Protein AF-A0A239CJP7-F1 (afdb_monomer)

Organism: NCBI:txid1688639

Secondary structure (DSSP, 8-state):
-EEEEEEEEEE-TTS-EEEEEEEEEEEEEEEETTEEEEEEEEEEEEEEEEETTEEEEEEEEEEEEEEEEEETTEEEEEEEEEEEEEETTTEEEEEEEEEEEEEEEETT-SS-SEEEEEEEETTS-EEEEEE-SSSEEEEEEESSSSSS-SEEEEEEHHHHHTT-

Radius of gyration: 18.13 Å; Cα contacts (8 Å, |Δi|>4): 426; chains: 1; bounding box: 44×33×47 Å

Sequence (164 aa):
MMLRFSDLSTSTSAGNSSSVNGDMRMDFNQTAYKKATIVVSGNLMQSKVYRYGVLTRNEQLAAYTYTGSIDGNVSTFSSNFSFTGNVAKLGNGTYVIKTVTPFQVTVPALNPSTGVMTVTATDNTSVRLTAIDATSVKLDVDRNGDGVYDETINTTWTDINSRS

Mean predicted aligned error: 4.39 Å

pLDDT: mean 94.25, std 6.01, range [59.28, 98.69]

Solvent-accessible surface area (backbone atoms only — not comparable to full-atom values): 8243 Å² total; per-residue (Å²): 90,80,49,76,38,77,74,47,64,51,71,50,96,82,41,33,35,38,36,36,35,35,40,40,32,47,48,75,51,71,87,51,90,51,29,34,39,38,38,39,33,34,62,34,37,36,41,38,33,28,53,70,79,41,80,76,45,62,35,34,42,30,62,30,39,37,41,38,38,35,55,68,57,37,37,39,35,39,50,33,30,35,40,36,30,72,42,89,98,75,43,74,48,45,36,41,36,38,49,79,37,61,30,33,28,50,67,90,52,90,37,38,37,35,28,27,36,39,40,32,40,83,82,44,27,32,38,37,41,35,39,68,30,59,54,36,31,36,39,35,31,20,79,77,45,82,86,57,68,78,41,77,44,80,48,40,52,67,63,56,63,72,72,109

Foldseek 3Di:
DKDFFDFPKDADPQQKMKTKGFMKDWDKDADDVQWIKIKIFGAKIWMWIDHNNHTDWIKMKGRWMKIWTTDPQKIKIWIWTWMAIQDPPVGGFIKTKGWPFIFMDGPPQPATQFTWMKIATPQLWIWIWTRNGSFKIKIFTDGNNPPDGPDIDIDTPVVVVVVD

Structure (mmCIF, N/CA/C/O backbone):
data_AF-A0A239CJP7-F1
#
_entry.id   AF-A0A239CJP7-F1
#
loop_
_atom_site.group_PDB
_atom_site.id
_atom_site.type_symbol
_atom_site.label_atom_id
_atom_site.label_alt_id
_atom_site.label_comp_id
_atom_site.label_asym_id
_atom_site.label_entity_id
_atom_site.label_seq_id
_atom_site.pdbx_PDB_ins_code
_atom_site.Cartn_x
_atom_site.Cartn_y
_atom_site.Cartn_z
_atom_site.occupancy
_atom_site.B_iso_or_equiv
_atom_site.auth_seq_id
_atom_site.auth_comp_id
_atom_site.auth_asym_id
_atom_site.auth_atom_id
_atom_site.pdbx_PDB_model_num
ATOM 1 N N . MET A 1 1 ? 7.984 -14.373 14.699 1.00 74.38 1 MET A N 1
ATOM 2 C CA . MET A 1 1 ? 7.504 -14.111 16.092 1.00 74.38 1 MET A CA 1
ATOM 3 C C . MET A 1 1 ? 6.111 -13.487 16.034 1.00 74.38 1 MET A C 1
ATOM 5 O O . MET A 1 1 ? 5.898 -12.669 15.150 1.00 74.38 1 MET A O 1
ATOM 9 N N . MET A 1 2 ? 5.170 -13.856 16.919 1.00 81.19 2 MET A N 1
ATOM 10 C CA . MET A 1 2 ? 3.830 -13.237 16.987 1.00 81.19 2 MET A CA 1
ATOM 11 C C . MET A 1 2 ? 3.722 -12.332 18.219 1.00 81.19 2 MET A C 1
ATOM 13 O O . MET A 1 2 ? 3.960 -12.776 19.338 1.00 81.19 2 MET A O 1
ATOM 17 N N . LEU A 1 3 ? 3.358 -11.079 17.992 1.00 81.00 3 LEU A N 1
ATOM 18 C CA . LEU A 1 3 ? 3.054 -10.052 18.976 1.00 81.00 3 LEU A CA 1
ATOM 19 C C . LEU A 1 3 ? 1.537 -9.858 19.040 1.00 81.00 3 LEU A C 1
ATOM 21 O O . LEU A 1 3 ? 0.841 -9.922 18.024 1.00 81.00 3 LEU A O 1
ATOM 25 N N . ARG A 1 4 ? 1.028 -9.613 20.243 1.00 85.44 4 ARG A N 1
ATOM 26 C CA . ARG A 1 4 ? -0.357 -9.205 20.483 1.00 85.44 4 ARG A CA 1
ATOM 27 C C . ARG A 1 4 ? -0.338 -7.949 21.337 1.00 85.44 4 ARG A C 1
ATOM 29 O O . ARG A 1 4 ? 0.413 -7.878 22.306 1.00 85.44 4 ARG A O 1
ATOM 36 N N . PHE A 1 5 ? -1.159 -6.984 20.961 1.00 85.50 5 PHE A N 1
ATOM 37 C CA . PHE A 1 5 ? -1.318 -5.710 21.634 1.00 85.50 5 PHE A CA 1
ATOM 38 C C . PHE A 1 5 ? -2.737 -5.635 22.178 1.00 85.50 5 PHE A C 1
ATOM 40 O O . PHE A 1 5 ? -3.702 -5.734 21.419 1.00 85.50 5 PHE A O 1
ATOM 47 N N . SER A 1 6 ? -2.832 -5.441 23.487 1.00 85.06 6 SER A N 1
ATOM 48 C CA . SER A 1 6 ? -4.078 -5.131 24.175 1.00 85.06 6 SER A CA 1
ATOM 49 C C . SER A 1 6 ? -3.864 -3.819 24.913 1.00 85.06 6 SER A C 1
ATOM 51 O O . SER A 1 6 ? -3.053 -3.754 25.833 1.00 85.06 6 SER A O 1
ATOM 53 N N . ASP A 1 7 ? -4.533 -2.778 24.436 1.00 80.69 7 ASP A N 1
ATOM 54 C CA . ASP A 1 7 ? -4.501 -1.401 24.916 1.00 80.69 7 ASP A CA 1
ATOM 55 C C . ASP A 1 7 ? -3.088 -0.836 25.106 1.00 80.69 7 ASP A C 1
ATOM 57 O O . ASP A 1 7 ? -2.820 -0.065 26.031 1.00 80.69 7 ASP A O 1
ATOM 61 N N . LEU A 1 8 ? -2.170 -1.172 24.188 1.00 88.81 8 LEU A N 1
ATOM 62 C CA . LEU A 1 8 ? -0.866 -0.518 24.155 1.00 88.81 8 LEU A CA 1
ATOM 63 C C . LEU A 1 8 ? -1.093 0.957 23.827 1.00 88.81 8 LEU A C 1
ATOM 65 O O . LEU A 1 8 ? -1.524 1.285 22.721 1.00 88.81 8 LEU A O 1
ATOM 69 N N . SER A 1 9 ? -0.812 1.841 24.782 1.00 89.25 9 SER A N 1
ATOM 70 C CA . SER A 1 9 ? -1.089 3.265 24.642 1.00 89.25 9 SER A CA 1
ATOM 71 C C . SER A 1 9 ? 0.116 4.135 24.971 1.00 89.25 9 SER A C 1
ATOM 73 O O . SER A 1 9 ? 0.958 3.793 25.800 1.00 89.25 9 SER A O 1
ATOM 75 N N . THR A 1 10 ? 0.186 5.277 24.301 1.00 89.38 10 THR A N 1
ATOM 76 C CA . THR A 1 10 ? 1.069 6.384 24.653 1.00 89.38 10 THR A CA 1
ATOM 77 C C . THR A 1 10 ? 0.213 7.612 24.928 1.00 89.38 10 THR A C 1
ATOM 79 O O . THR A 1 10 ? -0.821 7.829 24.294 1.00 89.38 10 THR A O 1
ATOM 82 N N . SER A 1 11 ? 0.629 8.426 25.892 1.00 89.19 11 SER A N 1
ATOM 83 C CA . SER A 1 11 ? -0.052 9.669 26.250 1.00 89.19 11 SER A CA 1
ATOM 84 C C . SER A 1 11 ? 0.964 10.760 26.539 1.00 89.19 11 SER A C 1
ATOM 86 O O . SER A 1 11 ? 2.005 10.495 27.138 1.00 89.19 11 SER A O 1
ATOM 88 N N . THR A 1 12 ? 0.654 11.991 26.153 1.00 84.69 12 THR A N 1
ATOM 89 C CA . THR A 1 12 ? 1.440 13.169 26.520 1.00 84.69 12 THR A CA 1
ATOM 90 C C . THR A 1 12 ? 0.763 13.928 27.658 1.00 84.69 12 THR A C 1
ATOM 92 O O . THR A 1 12 ? -0.453 13.858 27.837 1.00 84.69 12 THR A O 1
ATOM 95 N N . SER A 1 13 ? 1.540 14.715 28.406 1.00 76.00 13 SER A N 1
ATOM 96 C CA . SER A 1 13 ? 1.017 15.616 29.446 1.00 76.00 13 SER A CA 1
ATOM 97 C C . SER A 1 13 ? 0.047 16.673 28.902 1.00 76.00 13 SER A C 1
ATOM 99 O O . SER A 1 13 ? -0.758 17.210 29.654 1.00 76.00 13 SER A O 1
ATOM 101 N N . ALA A 1 14 ? 0.080 16.936 27.592 1.00 79.88 14 ALA A N 1
ATOM 102 C CA . ALA A 1 14 ? -0.845 17.825 26.895 1.00 79.88 14 ALA A CA 1
ATOM 103 C C . ALA A 1 14 ? -2.215 17.179 26.589 1.00 79.88 14 ALA A C 1
ATOM 105 O O . ALA A 1 14 ? -3.019 17.784 25.891 1.00 79.88 14 ALA A O 1
ATOM 106 N N . GLY A 1 15 ? -2.492 15.958 27.065 1.00 82.62 15 GLY A N 1
ATOM 107 C CA . GLY A 1 15 ? -3.796 15.301 26.900 1.00 82.62 15 GLY A CA 1
ATOM 108 C C . GLY A 1 15 ? -4.025 14.654 25.530 1.00 82.62 15 GLY A C 1
ATOM 109 O O . GLY A 1 15 ? -5.154 14.273 25.213 1.00 82.62 15 GLY A O 1
ATOM 110 N N . ASN A 1 16 ? -2.976 14.513 24.715 1.00 92.38 16 ASN A N 1
ATOM 111 C CA . ASN A 1 16 ? -3.024 13.707 23.497 1.00 92.38 16 ASN A CA 1
ATOM 112 C C . ASN 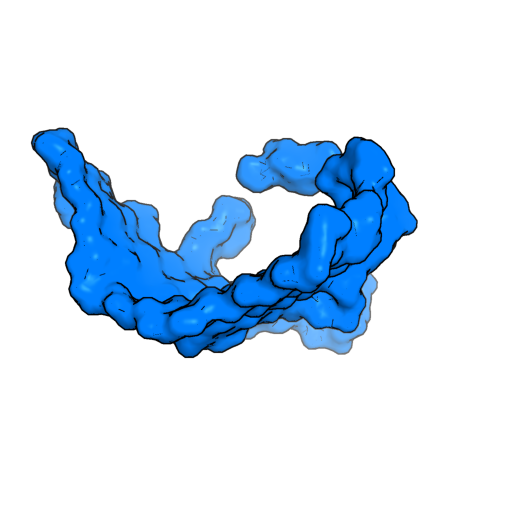A 1 16 ? -2.675 12.264 23.844 1.00 92.38 16 ASN A C 1
ATOM 114 O O . ASN A 1 16 ? -1.714 12.020 24.575 1.00 92.38 16 ASN A O 1
ATOM 118 N N . SER A 1 17 ? -3.412 11.309 23.292 1.00 93.00 17 SER A N 1
ATOM 119 C CA . SER A 1 17 ? -3.089 9.895 23.448 1.00 93.00 17 SER A CA 1
ATOM 120 C C . SER A 1 17 ? -3.283 9.129 22.153 1.00 93.00 17 SER A C 1
ATOM 122 O O . SER A 1 17 ? -3.987 9.553 21.235 1.00 93.00 17 SER A O 1
ATOM 124 N N . SER A 1 18 ? -2.601 8.001 22.042 1.00 93.12 18 SER A N 1
ATOM 125 C CA . SER A 1 18 ? -2.786 7.047 20.960 1.00 93.12 18 SER A CA 1
ATOM 126 C C . SER A 1 18 ? -2.787 5.649 21.542 1.00 93.12 18 SER A C 1
ATOM 128 O O . SER A 1 18 ? -1.991 5.358 22.430 1.00 93.12 18 SER A O 1
ATOM 130 N N . SER A 1 19 ? -3.676 4.791 21.058 1.00 93.69 19 SER A N 1
ATOM 131 C CA . SER A 1 19 ? -3.701 3.382 21.430 1.00 93.69 19 SER A CA 1
ATOM 132 C C . SER A 1 19 ? -3.686 2.491 20.202 1.00 93.69 19 SER A C 1
ATOM 134 O O . SER A 1 19 ? -4.170 2.869 19.130 1.00 93.69 19 SER A O 1
ATOM 136 N N . VAL A 1 20 ? -3.097 1.310 20.368 1.00 93.75 20 VAL A N 1
ATOM 137 C CA . VAL A 1 20 ? -3.054 0.255 19.365 1.00 93.75 20 VAL A CA 1
ATOM 138 C C . VAL A 1 20 ? -3.523 -1.051 19.992 1.00 93.75 20 VAL A C 1
ATOM 140 O O . VAL A 1 20 ? -3.073 -1.449 21.065 1.00 93.75 20 VAL A O 1
ATOM 143 N N . ASN A 1 21 ? -4.426 -1.716 19.285 1.00 95.06 21 ASN A N 1
ATOM 144 C CA . ASN A 1 21 ? -4.975 -3.021 19.619 1.00 95.06 21 ASN A CA 1
ATOM 145 C C . ASN A 1 21 ? -4.803 -3.957 18.428 1.00 95.06 21 ASN A C 1
ATOM 147 O O . ASN A 1 21 ? -4.957 -3.517 17.290 1.00 95.06 21 ASN A O 1
ATOM 151 N N . GLY A 1 22 ? -4.529 -5.238 18.663 1.00 95.44 22 GLY A N 1
ATOM 152 C CA . GLY A 1 22 ? -4.502 -6.228 17.589 1.00 95.44 22 GLY A CA 1
ATOM 153 C C . GLY A 1 22 ? -3.362 -7.229 17.664 1.00 95.44 22 GLY A C 1
ATOM 154 O O . GLY A 1 22 ? -2.705 -7.389 18.690 1.00 95.44 22 GLY A O 1
ATOM 155 N N . ASP A 1 23 ? -3.123 -7.919 16.561 1.00 95.19 23 ASP A N 1
ATOM 156 C CA . ASP A 1 23 ? -2.044 -8.881 16.405 1.00 95.19 23 ASP A CA 1
ATOM 157 C C . ASP A 1 23 ? -1.088 -8.451 15.301 1.00 95.19 23 ASP A C 1
ATOM 159 O O . ASP A 1 23 ? -1.480 -7.776 14.356 1.00 95.19 23 ASP A O 1
ATOM 163 N N . MET A 1 24 ? 0.179 -8.838 15.428 1.00 95.12 24 MET A N 1
ATOM 164 C CA . MET A 1 24 ? 1.185 -8.713 14.381 1.00 95.12 24 MET A CA 1
ATOM 165 C C . MET A 1 24 ? 2.137 -9.893 14.456 1.00 95.12 24 MET A C 1
ATOM 167 O O . MET A 1 24 ? 2.683 -10.213 15.505 1.00 95.12 24 MET A O 1
ATOM 171 N N . ARG A 1 25 ? 2.408 -10.517 13.324 1.00 95.81 25 ARG A N 1
ATOM 172 C CA . ARG A 1 25 ? 3.479 -11.480 13.146 1.00 95.81 25 ARG A CA 1
ATOM 173 C C . ARG A 1 25 ? 4.524 -10.879 12.225 1.00 95.81 25 ARG A C 1
ATOM 175 O O . ARG A 1 25 ? 4.191 -10.413 11.142 1.00 95.81 25 ARG A O 1
ATOM 182 N N . MET A 1 26 ? 5.780 -10.940 12.649 1.00 96.44 26 MET A N 1
ATOM 183 C CA . MET A 1 26 ? 6.931 -10.561 11.839 1.00 96.44 26 MET A CA 1
ATOM 184 C C . MET A 1 26 ? 7.878 -11.749 11.734 1.00 96.44 26 MET A C 1
ATOM 186 O O . MET A 1 26 ? 8.290 -12.314 12.755 1.00 96.44 26 MET A O 1
ATOM 190 N N . ASP A 1 27 ? 8.220 -12.106 10.504 1.00 97.06 27 ASP A N 1
ATOM 191 C CA . ASP A 1 27 ? 9.242 -13.089 10.181 1.00 97.06 27 ASP A CA 1
ATOM 192 C C . ASP A 1 27 ? 10.285 -12.419 9.289 1.00 97.06 27 ASP A C 1
ATOM 194 O O . ASP A 1 27 ? 9.963 -11.864 8.241 1.00 97.06 27 ASP A O 1
ATOM 198 N N . PHE A 1 28 ? 11.537 -12.440 9.733 1.00 96.94 28 PHE A N 1
ATOM 199 C CA . PHE A 1 28 ? 12.672 -11.866 9.024 1.00 96.94 28 PHE A CA 1
ATOM 200 C C . PHE A 1 28 ? 13.738 -12.941 8.868 1.00 96.94 28 PHE A C 1
ATOM 202 O O . PHE A 1 28 ? 14.057 -13.644 9.827 1.00 96.94 28 PHE A O 1
ATOM 209 N N . ASN A 1 29 ? 14.290 -13.060 7.667 1.00 97.62 29 ASN A N 1
ATOM 210 C CA . ASN A 1 29 ? 15.363 -13.997 7.382 1.00 97.62 29 ASN A CA 1
ATOM 211 C C . ASN A 1 29 ? 16.394 -13.340 6.469 1.00 97.62 29 ASN A C 1
ATOM 213 O O . ASN A 1 29 ? 16.057 -12.917 5.364 1.00 97.62 29 ASN A O 1
ATOM 217 N N . GLN A 1 30 ? 17.646 -13.297 6.916 1.00 97.50 30 GLN A N 1
ATOM 218 C CA . GLN A 1 30 ? 18.776 -12.787 6.153 1.00 97.50 30 GLN A CA 1
ATOM 219 C C . GLN A 1 30 ? 19.827 -13.882 6.014 1.00 97.50 30 GLN A C 1
ATOM 221 O O . GLN A 1 30 ? 20.320 -14.405 7.008 1.00 97.50 30 GLN A O 1
ATOM 226 N N . THR A 1 31 ? 20.193 -14.202 4.775 1.00 97.69 31 THR A N 1
ATOM 227 C CA . THR A 1 31 ? 21.144 -15.286 4.482 1.00 97.69 31 THR A CA 1
ATOM 228 C C . THR A 1 31 ? 22.501 -14.772 4.017 1.00 97.69 31 THR A C 1
ATOM 230 O O . THR A 1 31 ? 23.472 -15.520 4.030 1.00 97.69 31 THR A O 1
ATOM 233 N N . ALA A 1 32 ? 22.580 -13.515 3.571 1.00 97.25 32 ALA A N 1
ATOM 234 C CA . ALA A 1 32 ? 23.829 -12.860 3.197 1.00 97.25 32 ALA A CA 1
ATOM 235 C C . ALA A 1 32 ? 23.694 -11.329 3.253 1.00 97.25 32 ALA A C 1
ATOM 237 O O . ALA A 1 32 ? 22.606 -10.769 3.447 1.00 97.25 32 ALA A O 1
ATOM 238 N N . TYR A 1 33 ? 24.810 -10.630 3.041 1.00 96.25 33 TYR A N 1
ATOM 239 C CA . TYR A 1 33 ? 24.777 -9.198 2.754 1.00 96.25 33 TYR A CA 1
ATOM 240 C C . TYR A 1 33 ? 23.896 -8.939 1.523 1.00 96.25 33 TYR A C 1
ATOM 242 O O . TYR A 1 33 ? 24.057 -9.606 0.503 1.00 96.25 33 TYR A O 1
ATOM 250 N N . LYS A 1 34 ? 22.947 -7.998 1.637 1.00 95.19 34 LYS A N 1
ATOM 251 C CA . LYS A 1 34 ? 21.952 -7.686 0.593 1.00 95.19 34 LYS A CA 1
ATOM 252 C C . LYS A 1 34 ? 21.120 -8.891 0.117 1.00 95.19 34 LYS A C 1
ATOM 254 O O . LYS A 1 34 ? 20.670 -8.918 -1.023 1.00 95.19 34 LYS A O 1
ATOM 259 N N . LYS A 1 35 ? 20.896 -9.883 0.982 1.00 98.12 35 LYS A N 1
ATOM 260 C CA . LYS A 1 35 ? 19.994 -11.002 0.699 1.00 98.12 35 LYS A CA 1
ATOM 261 C C . LYS A 1 35 ? 19.122 -11.312 1.903 1.00 98.12 35 LYS A C 1
ATOM 263 O O . LYS A 1 35 ? 19.581 -11.946 2.855 1.00 98.12 35 LYS A O 1
ATOM 268 N N . ALA A 1 36 ? 17.886 -10.826 1.874 1.00 98.25 36 ALA A N 1
ATOM 269 C CA . ALA A 1 36 ? 16.957 -10.935 2.991 1.00 98.25 36 ALA A CA 1
ATOM 270 C C . ALA A 1 36 ? 15.501 -11.025 2.530 1.00 98.25 36 ALA A C 1
ATOM 272 O O . ALA A 1 36 ? 15.152 -10.603 1.432 1.00 98.25 36 ALA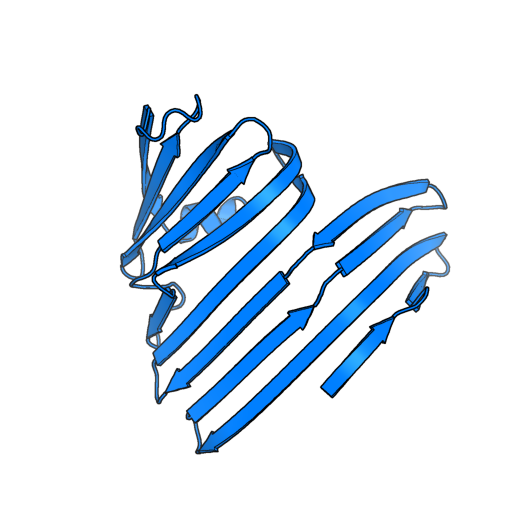 A O 1
ATOM 273 N N . THR A 1 37 ? 14.649 -11.545 3.405 1.00 98.50 37 THR A N 1
ATOM 274 C CA . THR A 1 37 ? 13.194 -11.587 3.257 1.00 98.50 37 THR A CA 1
ATOM 275 C C . THR A 1 37 ? 12.539 -11.106 4.543 1.00 98.50 37 THR A C 1
ATOM 277 O O . THR A 1 37 ? 13.080 -11.285 5.637 1.00 98.50 37 THR A O 1
ATOM 280 N N . ILE A 1 38 ? 11.372 -10.492 4.402 1.00 98.12 38 ILE A N 1
ATOM 281 C CA . ILE A 1 38 ? 10.516 -10.054 5.493 1.00 98.12 38 ILE A CA 1
ATOM 282 C C . ILE A 1 38 ? 9.067 -10.396 5.155 1.00 98.12 38 ILE A C 1
ATOM 284 O O . ILE A 1 38 ? 8.604 -10.168 4.038 1.00 98.12 38 ILE A O 1
ATOM 288 N N . VAL A 1 39 ? 8.343 -10.917 6.136 1.00 98.19 39 VAL A N 1
ATOM 289 C CA . VAL A 1 39 ? 6.892 -11.064 6.096 1.00 98.19 39 VAL A CA 1
ATOM 290 C C . VAL A 1 39 ? 6.323 -10.416 7.348 1.00 98.19 39 VAL A C 1
ATOM 292 O O . VAL A 1 39 ? 6.742 -10.734 8.461 1.00 98.19 39 VAL A O 1
ATOM 295 N N . VAL A 1 40 ? 5.368 -9.511 7.168 1.00 97.75 40 VAL A N 1
ATOM 296 C CA . VAL A 1 40 ? 4.585 -8.911 8.251 1.00 97.75 40 VAL A CA 1
ATOM 297 C C . VAL A 1 40 ? 3.127 -9.253 8.002 1.00 97.75 40 VAL A C 1
ATOM 299 O O . VAL A 1 40 ? 2.626 -9.000 6.916 1.00 97.75 40 VAL A O 1
ATOM 302 N N . SER A 1 41 ? 2.435 -9.847 8.966 1.00 97.94 41 SER A N 1
ATOM 303 C CA . SER A 1 41 ? 1.037 -10.260 8.792 1.00 97.94 41 SER A CA 1
ATOM 304 C C . SER A 1 41 ? 0.237 -10.170 10.084 1.00 97.94 41 SER A C 1
ATOM 306 O O . SER A 1 41 ? 0.809 -10.152 11.168 1.00 97.94 41 SER A O 1
ATOM 308 N N . GLY A 1 42 ? -1.085 -10.132 9.983 1.00 97.00 42 GLY A N 1
ATOM 309 C CA . GLY A 1 42 ? -1.980 -10.177 11.133 1.00 97.00 42 GLY A CA 1
ATOM 310 C C . GLY A 1 42 ? -3.441 -10.164 10.709 1.00 97.00 42 GLY A C 1
ATOM 311 O O . GLY A 1 42 ? -3.776 -9.884 9.556 1.00 97.00 42 GLY A O 1
ATOM 312 N N . ASN A 1 43 ? -4.325 -10.482 11.646 1.00 96.75 43 ASN A N 1
ATOM 313 C CA . ASN A 1 43 ? -5.760 -10.488 11.398 1.00 96.75 43 ASN A CA 1
ATOM 314 C C . ASN A 1 43 ? -6.359 -9.098 11.577 1.00 96.75 43 ASN A C 1
ATOM 316 O O . ASN A 1 43 ? -7.238 -8.712 10.808 1.00 96.75 43 ASN A O 1
ATOM 320 N N . LEU A 1 44 ? -5.896 -8.354 12.581 1.00 96.44 44 LEU A N 1
ATOM 321 C CA . LEU A 1 44 ? -6.456 -7.066 12.949 1.00 96.44 44 LEU A CA 1
ATOM 322 C C . LEU A 1 44 ? -5.397 -6.179 13.598 1.00 96.44 44 LEU A C 1
ATOM 324 O O . LEU A 1 44 ? -4.706 -6.597 14.518 1.00 96.44 44 LEU A O 1
ATOM 328 N N . MET A 1 45 ? -5.342 -4.919 13.187 1.00 95.88 45 MET A N 1
ATOM 329 C CA . MET A 1 45 ? -4.678 -3.850 13.917 1.00 95.88 45 MET A CA 1
ATOM 330 C C . MET A 1 45 ? -5.590 -2.634 13.927 1.00 95.88 45 MET A C 1
ATOM 332 O O . MET A 1 45 ? -5.965 -2.140 12.872 1.00 95.88 45 MET A O 1
ATOM 336 N N . GLN A 1 46 ? -5.945 -2.143 15.105 1.00 96.19 46 GLN A N 1
ATOM 337 C CA . GLN A 1 46 ? -6.745 -0.943 15.288 1.00 96.19 46 GLN A CA 1
ATOM 338 C C . GLN A 1 46 ? -5.902 0.128 15.967 1.00 96.19 46 GLN A C 1
ATOM 340 O O . GLN A 1 46 ? -5.285 -0.136 16.996 1.00 96.19 46 GLN A O 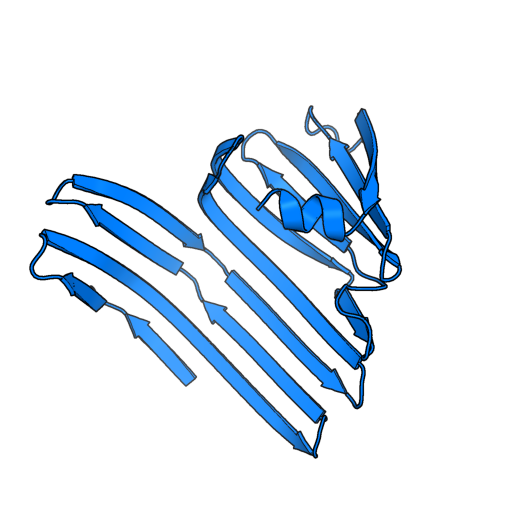1
ATOM 345 N N . SER A 1 47 ? -5.913 1.338 15.416 1.00 94.75 47 SER A N 1
ATOM 346 C CA . SER A 1 47 ? -5.300 2.516 16.018 1.00 94.75 47 SER A CA 1
ATOM 347 C C . SER A 1 47 ? -6.360 3.566 16.321 1.00 94.75 47 SER A C 1
ATOM 349 O O . SER A 1 47 ? -7.183 3.901 15.467 1.00 94.75 47 SER A O 1
ATOM 351 N N . LYS A 1 48 ? -6.318 4.112 17.536 1.00 94.38 48 LYS A N 1
ATOM 352 C CA . LYS A 1 48 ? -7.125 5.265 17.942 1.00 94.38 48 LYS A CA 1
ATOM 353 C C . LYS A 1 48 ? -6.206 6.399 18.355 1.00 94.38 48 LYS A C 1
ATOM 355 O O . LYS A 1 48 ? -5.247 6.172 19.085 1.00 94.38 48 LYS A O 1
ATOM 360 N N . VAL A 1 49 ? -6.513 7.615 17.919 1.00 93.25 49 VAL A N 1
ATOM 361 C CA . VAL A 1 49 ? -5.816 8.836 18.342 1.00 93.25 49 VAL A CA 1
ATOM 362 C C . VAL A 1 49 ? -6.826 9.781 18.960 1.00 93.25 49 VAL A C 1
ATOM 364 O O . VAL A 1 49 ? -7.837 10.109 18.332 1.00 93.25 49 VAL A O 1
ATOM 367 N N . TYR A 1 50 ? -6.513 10.244 20.163 1.00 93.06 50 TYR A N 1
ATOM 368 C CA . TYR A 1 50 ? -7.286 11.226 20.9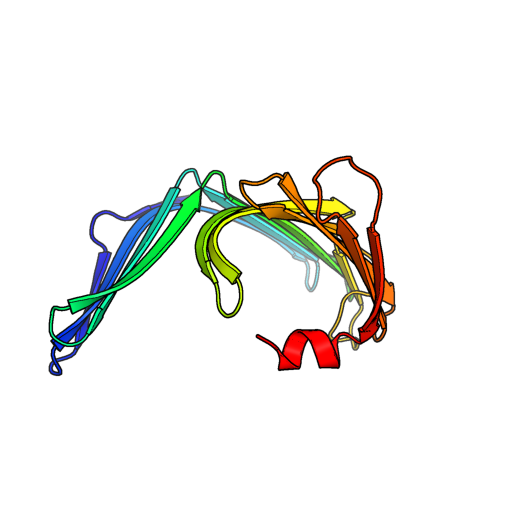00 1.00 93.06 50 TYR A CA 1
ATOM 369 C C . TYR A 1 50 ? -6.501 12.532 21.013 1.00 93.06 50 TYR A C 1
ATOM 371 O O . TYR A 1 50 ? -5.298 12.525 21.287 1.00 93.06 50 TYR A O 1
ATOM 379 N N . ARG A 1 51 ? -7.193 13.659 20.849 1.00 92.88 51 ARG A N 1
ATOM 380 C CA . ARG A 1 51 ? -6.672 14.996 21.146 1.00 92.88 51 ARG A CA 1
ATOM 381 C C . ARG A 1 51 ? -7.526 15.624 22.229 1.00 92.88 51 ARG A C 1
ATOM 383 O O . ARG A 1 51 ? -8.730 15.771 22.039 1.00 92.88 51 ARG A O 1
ATOM 390 N N . TYR A 1 52 ? -6.912 15.949 23.364 1.00 91.44 52 TYR A N 1
ATOM 391 C CA . TYR A 1 52 ? -7.609 16.478 24.542 1.00 91.44 52 TYR A CA 1
ATOM 392 C C . TYR A 1 52 ? -8.832 15.628 24.947 1.00 91.44 52 TYR A C 1
ATOM 394 O O . TYR A 1 52 ? -9.905 16.150 25.231 1.00 91.44 52 TYR A O 1
ATOM 402 N N . GLY A 1 53 ? -8.690 14.298 24.907 1.00 87.69 53 GLY A N 1
ATOM 403 C CA . GLY A 1 53 ? -9.769 13.349 25.221 1.00 87.69 53 GLY A CA 1
ATOM 404 C C . GLY A 1 53 ? -10.806 13.113 24.110 1.00 87.69 53 GLY A C 1
ATOM 405 O O . GLY A 1 53 ? -11.626 12.207 24.240 1.00 87.69 53 GLY A O 1
ATOM 406 N N . VAL A 1 54 ? -10.759 13.849 22.995 1.00 91.56 54 VAL A N 1
ATOM 407 C CA . VAL A 1 54 ? -11.666 13.666 21.848 1.00 91.56 54 VAL A CA 1
ATOM 408 C C . VAL A 1 54 ? -11.040 12.728 20.822 1.00 91.56 54 VAL A C 1
ATOM 410 O O . VAL A 1 54 ? -9.906 12.943 20.400 1.00 91.56 54 VAL A O 1
ATOM 413 N N . LEU A 1 55 ? -11.774 11.701 20.386 1.00 91.31 55 LEU A N 1
ATOM 414 C CA . LEU A 1 55 ? -11.328 10.787 19.331 1.00 91.31 55 LEU A CA 1
ATOM 415 C C . LEU A 1 55 ? -11.254 11.526 17.987 1.00 91.31 55 LEU A C 1
ATOM 417 O O . LEU A 1 55 ? -12.274 11.953 17.455 1.00 91.31 55 LEU A O 1
ATOM 421 N N . THR A 1 56 ? -10.053 11.642 17.422 1.00 91.56 56 THR A N 1
ATOM 422 C CA . THR A 1 56 ? -9.821 12.332 16.139 1.00 91.56 56 THR A CA 1
ATOM 423 C C . THR A 1 56 ? -9.496 11.389 14.990 1.00 91.56 56 THR A C 1
ATOM 425 O O . THR A 1 56 ? -9.625 11.763 13.830 1.00 91.56 56 THR A O 1
ATOM 428 N N . ARG A 1 57 ? -9.042 10.170 15.295 1.00 91.19 57 ARG A N 1
ATOM 429 C CA . ARG A 1 57 ? -8.688 9.164 14.292 1.00 91.19 57 ARG A CA 1
ATOM 430 C C . ARG A 1 57 ? -9.001 7.790 14.845 1.00 91.19 57 ARG A C 1
ATOM 432 O O . ARG A 1 57 ? -8.622 7.486 15.973 1.00 91.19 57 ARG A O 1
ATOM 439 N N . ASN A 1 58 ? -9.684 6.985 14.050 1.00 93.81 58 ASN A N 1
ATOM 440 C CA . ASN A 1 58 ? -9.974 5.594 14.346 1.00 93.81 58 ASN A CA 1
ATOM 441 C C . ASN A 1 58 ? -9.787 4.816 13.054 1.00 93.81 58 ASN A C 1
ATOM 443 O O . ASN A 1 58 ? -10.528 5.024 12.093 1.00 93.81 58 ASN A O 1
ATOM 447 N N . GLU A 1 59 ? -8.760 3.985 13.028 1.00 95.44 59 GLU A N 1
ATOM 448 C CA . GLU A 1 59 ? -8.354 3.257 11.840 1.00 95.44 59 GLU A CA 1
ATOM 449 C C . GLU A 1 59 ? -8.140 1.795 12.146 1.00 95.44 59 GLU A C 1
ATOM 451 O O . GLU A 1 59 ? -7.752 1.422 13.254 1.00 95.44 59 GLU A O 1
ATOM 456 N N . GLN A 1 60 ? -8.359 0.974 11.133 1.00 96.81 60 GLN A N 1
ATOM 457 C CA . GLN A 1 60 ? -8.241 -0.459 11.231 1.00 96.81 60 GLN A CA 1
ATOM 458 C C . GLN A 1 60 ? -7.569 -1.016 9.982 1.00 96.81 60 GLN A C 1
ATOM 460 O O . GLN A 1 60 ? -8.002 -0.740 8.871 1.00 96.81 60 GLN A O 1
ATOM 465 N N . LEU A 1 61 ? -6.556 -1.850 10.177 1.00 96.69 61 LEU A N 1
ATOM 466 C CA . LEU A 1 61 ? -6.054 -2.792 9.188 1.00 96.69 61 LEU A CA 1
ATOM 467 C C . LEU A 1 61 ? -6.613 -4.174 9.521 1.00 96.69 61 LEU A C 1
ATOM 469 O O . LEU A 1 61 ? -6.571 -4.595 10.675 1.00 96.69 61 LEU A O 1
ATOM 473 N N . ALA A 1 62 ? -7.128 -4.885 8.526 1.00 98.00 62 ALA A N 1
ATOM 474 C CA . ALA A 1 62 ? -7.638 -6.242 8.670 1.00 98.00 62 ALA A CA 1
ATOM 475 C C . ALA A 1 62 ? -7.045 -7.171 7.608 1.00 98.00 62 ALA A C 1
ATOM 477 O O . ALA A 1 62 ? -6.758 -6.730 6.492 1.00 98.00 62 ALA A O 1
ATOM 478 N N . ALA A 1 63 ? -6.877 -8.446 7.978 1.00 97.00 63 ALA A N 1
ATOM 479 C CA . ALA A 1 63 ? -6.315 -9.509 7.139 1.00 97.00 63 ALA A CA 1
ATOM 480 C C . ALA A 1 63 ? -5.062 -9.049 6.374 1.00 97.00 63 ALA A C 1
ATOM 482 O O . ALA A 1 63 ? -4.947 -9.222 5.160 1.00 97.00 63 ALA A O 1
ATOM 483 N N . TYR A 1 64 ? -4.156 -8.375 7.079 1.00 98.00 64 TYR A N 1
ATOM 484 C CA . TYR A 1 64 ? -3.055 -7.673 6.449 1.00 98.00 64 TYR A CA 1
ATOM 485 C C . TYR A 1 64 ? -1.852 -8.595 6.271 1.00 98.00 64 TYR A C 1
ATOM 487 O O . TYR A 1 64 ? -1.537 -9.427 7.122 1.00 98.00 64 TYR A O 1
ATOM 495 N N . THR A 1 65 ? -1.171 -8.457 5.142 1.00 98.25 65 THR A N 1
ATOM 496 C CA . THR A 1 65 ? 0.079 -9.140 4.825 1.00 98.25 65 THR A CA 1
ATOM 497 C C . THR A 1 65 ? 0.940 -8.240 3.951 1.00 98.25 65 THR A C 1
ATOM 499 O O . THR A 1 65 ? 0.516 -7.778 2.894 1.00 98.25 65 THR A O 1
ATOM 502 N N . TYR A 1 66 ? 2.171 -8.027 4.389 1.00 98.44 66 TYR A N 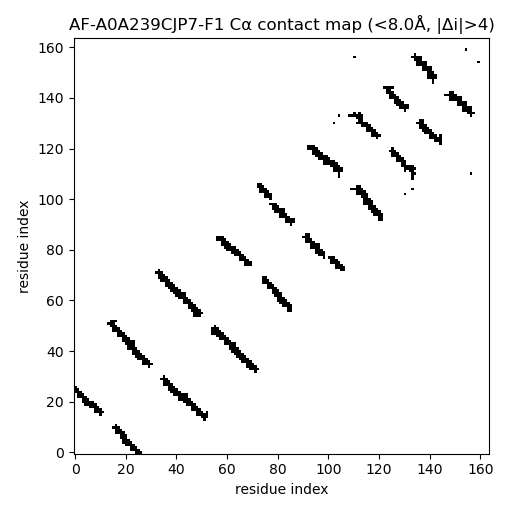1
ATOM 503 C CA . TYR A 1 66 ? 3.254 -7.431 3.634 1.00 98.44 66 TYR A CA 1
ATOM 504 C C . TYR A 1 66 ? 4.350 -8.476 3.452 1.00 98.44 66 TYR A C 1
ATOM 506 O O . TYR A 1 66 ? 4.755 -9.131 4.413 1.00 98.44 66 TYR A O 1
ATOM 514 N N . THR A 1 67 ? 4.854 -8.608 2.234 1.00 98.62 67 THR A N 1
ATOM 515 C CA . THR A 1 67 ? 6.044 -9.402 1.931 1.00 98.62 67 THR A CA 1
ATOM 516 C C . THR A 1 67 ? 7.072 -8.507 1.271 1.00 98.62 67 THR A C 1
ATOM 518 O O . THR A 1 67 ? 6.728 -7.758 0.358 1.00 98.62 67 THR A O 1
ATOM 521 N N . GLY A 1 68 ? 8.326 -8.617 1.685 1.00 98.38 68 GLY A N 1
ATOM 522 C CA . GLY A 1 68 ? 9.450 -7.916 1.085 1.00 98.38 68 GLY A CA 1
ATOM 523 C C . GLY A 1 68 ? 10.654 -8.837 0.939 1.00 98.38 68 GLY A C 1
ATOM 524 O O . GLY A 1 68 ? 10.865 -9.739 1.750 1.00 98.38 68 GLY A O 1
ATOM 525 N N . SER A 1 69 ? 11.470 -8.605 -0.078 1.00 98.50 69 SER A N 1
ATOM 526 C CA . SER A 1 69 ? 12.758 -9.266 -0.244 1.00 98.50 69 SER A CA 1
ATOM 527 C C . SER A 1 69 ? 13.783 -8.323 -0.847 1.00 98.50 69 SER A C 1
ATOM 529 O O . SER A 1 69 ? 13.439 -7.444 -1.632 1.00 98.50 69 SER A O 1
ATOM 531 N N . ILE A 1 70 ? 15.047 -8.550 -0.517 1.00 98.12 70 ILE A N 1
ATOM 532 C CA . ILE A 1 70 ? 16.198 -7.914 -1.153 1.00 98.12 70 ILE A CA 1
ATOM 533 C C . ILE A 1 70 ? 17.074 -9.030 -1.715 1.00 98.12 70 ILE A C 1
ATOM 535 O O . ILE A 1 70 ? 17.371 -9.982 -0.991 1.00 98.12 70 ILE A O 1
ATOM 539 N N . ASP A 1 71 ? 17.488 -8.899 -2.973 1.00 97.94 71 ASP A N 1
ATOM 540 C CA . ASP A 1 71 ? 18.537 -9.710 -3.595 1.00 97.94 71 ASP A CA 1
ATOM 541 C C . ASP A 1 71 ? 19.485 -8.791 -4.384 1.00 97.94 71 ASP A C 1
ATOM 543 O O . ASP A 1 71 ? 19.129 -8.194 -5.406 1.00 97.94 71 ASP A O 1
ATOM 547 N N . GLY A 1 72 ? 20.684 -8.581 -3.843 1.00 97.25 72 GLY A N 1
ATOM 548 C CA . GLY A 1 72 ? 21.635 -7.605 -4.357 1.00 97.25 72 GLY A CA 1
ATOM 549 C C . GLY A 1 72 ? 21.081 -6.179 -4.280 1.00 97.25 72 GLY A C 1
ATOM 550 O O . GLY A 1 72 ? 20.859 -5.636 -3.200 1.00 97.25 72 GLY A O 1
ATOM 551 N N . ASN A 1 73 ? 20.898 -5.541 -5.434 1.00 97.12 73 ASN A N 1
ATOM 552 C CA . ASN A 1 73 ? 20.369 -4.175 -5.526 1.00 97.12 73 ASN A CA 1
ATOM 553 C C . ASN A 1 73 ? 18.863 -4.129 -5.823 1.00 97.12 73 ASN A C 1
ATOM 555 O O . ASN A 1 73 ? 18.319 -3.035 -5.972 1.00 97.12 73 ASN A O 1
ATOM 559 N N . VAL A 1 74 ? 18.200 -5.285 -5.918 1.00 98.06 74 VAL A N 1
ATOM 560 C CA . VAL A 1 74 ? 16.774 -5.383 -6.233 1.00 98.06 74 VAL A CA 1
ATOM 561 C C . VAL A 1 74 ? 15.989 -5.616 -4.952 1.00 98.06 74 VAL A C 1
ATOM 563 O O . VAL A 1 74 ? 16.251 -6.567 -4.218 1.00 98.06 74 VAL A O 1
ATOM 566 N N . SER A 1 75 ? 15.007 -4.758 -4.698 1.00 98.00 75 SER A N 1
ATOM 567 C CA . SER A 1 75 ? 13.997 -4.944 -3.658 1.00 98.00 75 SER A CA 1
ATOM 568 C C . SER A 1 75 ? 12.669 -5.307 -4.309 1.00 98.00 75 SER A C 1
ATOM 570 O O . SER A 1 75 ? 12.232 -4.603 -5.213 1.00 98.00 75 SER A O 1
ATOM 572 N N . THR A 1 76 ? 12.024 -6.382 -3.859 1.00 98.56 76 THR A N 1
ATOM 573 C CA . THR A 1 76 ? 10.683 -6.791 -4.306 1.00 98.56 76 THR A CA 1
ATOM 574 C C . THR A 1 76 ? 9.717 -6.728 -3.136 1.00 98.56 76 THR A C 1
ATOM 576 O O . THR A 1 76 ? 10.073 -7.171 -2.047 1.00 98.56 76 THR A O 1
ATOM 579 N N . PHE A 1 77 ? 8.507 -6.202 -3.322 1.00 98.56 77 PHE A N 1
ATOM 580 C CA . PHE A 1 77 ? 7.520 -6.148 -2.245 1.00 98.56 77 PHE A CA 1
ATOM 581 C C . PHE A 1 77 ? 6.069 -6.270 -2.714 1.00 98.56 77 PHE A C 1
ATOM 583 O O . PHE A 1 77 ? 5.725 -6.050 -3.875 1.00 98.56 77 PHE A O 1
ATOM 590 N N . SER A 1 78 ? 5.199 -6.666 -1.791 1.00 98.62 78 SER A N 1
ATOM 591 C CA . SER A 1 78 ? 3.755 -6.786 -1.989 1.00 98.62 78 SER A CA 1
ATOM 592 C C . SER A 1 78 ? 3.023 -6.502 -0.688 1.00 98.62 78 SER A C 1
ATOM 594 O O . SER A 1 78 ? 3.483 -6.894 0.381 1.00 98.62 78 SER A O 1
ATOM 596 N N . SER A 1 79 ? 1.867 -5.862 -0.802 1.00 98.06 79 SER A N 1
ATOM 597 C CA . SER A 1 79 ? 0.962 -5.544 0.301 1.00 98.06 79 SER A CA 1
ATOM 598 C C . SER A 1 79 ? -0.458 -5.969 -0.050 1.00 98.06 79 SER A C 1
ATOM 600 O O . SER A 1 79 ? -0.948 -5.657 -1.138 1.00 98.06 79 SER A O 1
ATOM 602 N N . ASN A 1 80 ? -1.124 -6.650 0.876 1.00 98.44 80 ASN A N 1
ATOM 603 C CA . ASN A 1 80 ? -2.530 -7.027 0.784 1.00 98.44 80 ASN A CA 1
ATOM 604 C C . ASN A 1 80 ? -3.184 -6.774 2.141 1.00 98.44 80 ASN A C 1
ATOM 606 O O . ASN A 1 80 ? -2.687 -7.288 3.140 1.00 98.44 80 ASN A O 1
ATOM 610 N N . PHE A 1 81 ? -4.239 -5.966 2.204 1.00 98.25 81 PHE A N 1
ATOM 611 C CA . PHE A 1 81 ? -4.954 -5.668 3.449 1.00 98.25 81 PHE A CA 1
ATOM 612 C C . PHE A 1 81 ? -6.279 -4.961 3.172 1.00 98.25 81 PHE A C 1
ATOM 614 O O . PHE A 1 81 ? -6.443 -4.318 2.137 1.00 98.25 81 PHE A O 1
ATOM 621 N N . SER A 1 82 ? -7.189 -5.005 4.139 1.00 98.00 82 SER A N 1
ATOM 622 C CA . SER A 1 82 ? -8.337 -4.099 4.186 1.00 98.00 82 SER A CA 1
ATOM 623 C C . SER A 1 82 ? -8.053 -2.977 5.175 1.00 98.00 82 SER A C 1
ATOM 625 O O . SER A 1 82 ? -7.710 -3.244 6.325 1.00 98.00 82 SER A O 1
ATOM 627 N N . PHE A 1 83 ? -8.199 -1.731 4.745 1.00 96.88 83 PHE A N 1
ATOM 628 C CA . PHE A 1 83 ? -8.085 -0.549 5.588 1.00 96.88 83 PHE A CA 1
ATOM 629 C C . PHE A 1 83 ? -9.459 0.081 5.793 1.00 96.88 83 PHE A C 1
ATOM 631 O O . PHE A 1 83 ? -10.124 0.412 4.819 1.00 96.88 83 PHE A O 1
ATOM 638 N N . THR A 1 84 ? -9.868 0.288 7.040 1.00 97.06 84 THR A N 1
ATOM 639 C CA . THR A 1 84 ? -11.063 1.061 7.390 1.00 97.06 84 THR A CA 1
ATOM 640 C C . THR A 1 84 ? -10.635 2.305 8.140 1.00 97.06 84 THR A C 1
ATOM 642 O O . THR A 1 84 ? -9.957 2.210 9.162 1.00 97.06 84 THR A O 1
ATOM 645 N N . GLY A 1 85 ? -11.041 3.475 7.665 1.00 94.38 85 GLY A N 1
ATOM 646 C CA . GLY A 1 85 ? -10.627 4.734 8.262 1.00 94.38 85 GLY A CA 1
ATOM 647 C C . GLY A 1 85 ? -11.025 5.934 7.424 1.00 94.38 85 GLY A C 1
ATOM 648 O O . GLY A 1 85 ? -11.704 5.808 6.407 1.00 94.38 85 GLY A O 1
ATOM 649 N N . ASN A 1 86 ? -10.613 7.119 7.870 1.00 89.44 86 ASN A N 1
ATOM 650 C CA . ASN A 1 86 ? -10.735 8.335 7.077 1.00 89.44 86 ASN A CA 1
ATOM 651 C C . ASN A 1 86 ? -9.486 8.496 6.202 1.00 89.44 86 ASN A C 1
ATOM 653 O O . ASN A 1 86 ? -8.387 8.641 6.730 1.00 89.44 86 ASN A O 1
ATOM 657 N N . VAL A 1 87 ? -9.663 8.471 4.883 1.00 83.81 87 VAL A N 1
ATOM 658 C CA . VAL A 1 87 ? -8.607 8.786 3.917 1.00 83.81 87 VAL A CA 1
ATOM 659 C C . VAL A 1 87 ? -8.830 10.206 3.417 1.00 83.81 87 VAL A C 1
ATOM 661 O O . VAL A 1 87 ? -9.943 10.573 3.031 1.00 83.81 87 VAL A O 1
ATOM 664 N N . ALA A 1 88 ? -7.772 11.017 3.407 1.00 79.88 88 ALA A N 1
ATOM 665 C CA . ALA A 1 88 ? -7.847 12.379 2.894 1.00 79.88 88 ALA A CA 1
ATOM 666 C C . ALA A 1 88 ? -8.431 12.383 1.470 1.00 79.88 88 ALA A C 1
ATOM 668 O O . ALA A 1 88 ? -8.034 11.583 0.627 1.00 79.88 88 ALA A O 1
ATOM 669 N N . LYS A 1 89 ? -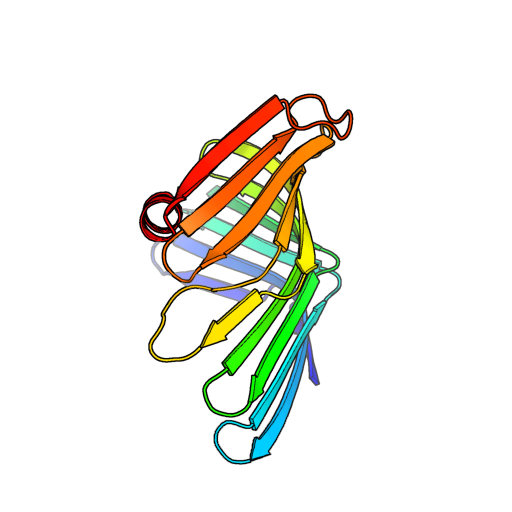9.380 13.288 1.207 1.00 79.38 89 LYS A N 1
ATOM 670 C CA . LYS A 1 89 ? -10.106 13.444 -0.073 1.00 79.38 89 LYS A CA 1
ATOM 671 C C . LYS A 1 89 ? -11.068 12.311 -0.464 1.00 79.38 89 LYS A C 1
ATOM 673 O O . LYS A 1 89 ? -11.922 12.568 -1.303 1.00 79.38 89 LYS A O 1
ATOM 678 N N . LEU A 1 90 ? -10.983 11.123 0.139 1.00 80.62 90 LEU A N 1
ATOM 679 C CA . LEU A 1 90 ? -11.931 10.019 -0.098 1.00 80.62 90 LEU A CA 1
ATOM 680 C C . LEU A 1 90 ? -12.957 9.864 1.036 1.00 80.62 90 LEU A 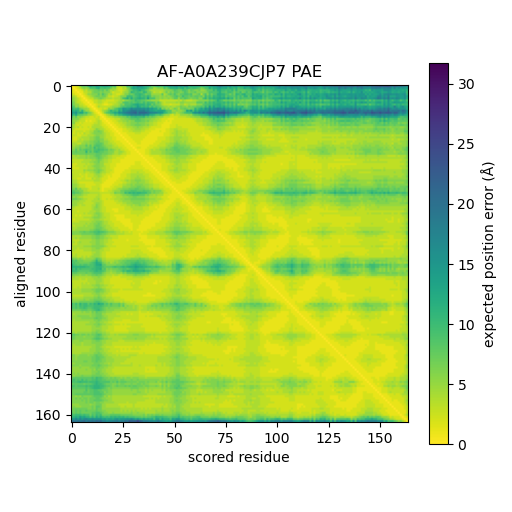C 1
ATOM 682 O O . LEU A 1 90 ? -14.026 9.298 0.844 1.00 80.62 90 LEU A O 1
ATOM 686 N N . GLY A 1 91 ? -12.666 10.416 2.215 1.00 85.06 91 GLY A N 1
ATOM 687 C CA . GLY A 1 91 ? -13.553 10.363 3.370 1.00 85.06 91 GLY A CA 1
ATOM 688 C C . GLY A 1 91 ? -13.428 9.061 4.157 1.00 85.06 91 GLY A C 1
ATOM 689 O O . GLY A 1 91 ? -12.429 8.342 4.074 1.00 85.06 91 GLY A O 1
ATOM 690 N N . ASN A 1 92 ? -14.426 8.795 5.001 1.00 90.56 92 ASN A N 1
ATOM 691 C CA . ASN A 1 92 ? -14.467 7.579 5.804 1.00 90.56 92 ASN A CA 1
ATOM 692 C C . ASN A 1 92 ? -15.002 6.409 4.974 1.00 90.56 92 ASN A C 1
ATOM 694 O O . ASN A 1 92 ? -16.061 6.528 4.369 1.00 90.56 92 ASN A O 1
ATOM 698 N N . GLY A 1 93 ? -14.282 5.293 4.969 1.00 93.50 93 GLY A N 1
ATOM 699 C CA . GLY A 1 93 ? -14.694 4.101 4.241 1.00 93.50 93 GLY A CA 1
ATOM 700 C C . GLY A 1 93 ? -13.778 2.916 4.502 1.00 93.50 93 GLY A C 1
ATOM 701 O O . GLY A 1 93 ? -12.830 3.006 5.291 1.00 93.50 93 GLY A O 1
ATOM 702 N N . THR A 1 94 ? -14.072 1.811 3.822 1.00 96.12 94 THR A N 1
ATOM 703 C CA . THR A 1 94 ? -13.202 0.636 3.766 1.00 96.12 94 THR A CA 1
ATOM 704 C C . THR A 1 94 ? -12.619 0.498 2.367 1.00 96.12 94 THR A C 1
ATOM 706 O O . THR A 1 94 ? -13.329 0.610 1.371 1.00 96.12 94 THR A O 1
ATOM 709 N N . TYR A 1 95 ? -11.321 0.233 2.312 1.00 96.44 95 TYR A N 1
ATOM 710 C CA . TYR A 1 95 ? -10.542 0.105 1.093 1.00 96.44 95 TYR A CA 1
ATOM 711 C C . TYR A 1 95 ? -9.787 -1.218 1.141 1.00 96.44 95 TYR A C 1
ATOM 713 O O . TYR A 1 95 ? -9.060 -1.490 2.097 1.00 96.44 95 TYR A O 1
ATOM 721 N N . VAL A 1 96 ? -9.953 -2.049 0.120 1.00 97.62 96 VAL A N 1
ATOM 722 C CA . VAL A 1 96 ? -9.220 -3.303 -0.045 1.00 97.62 96 VAL A CA 1
ATOM 723 C C . VAL A 1 96 ?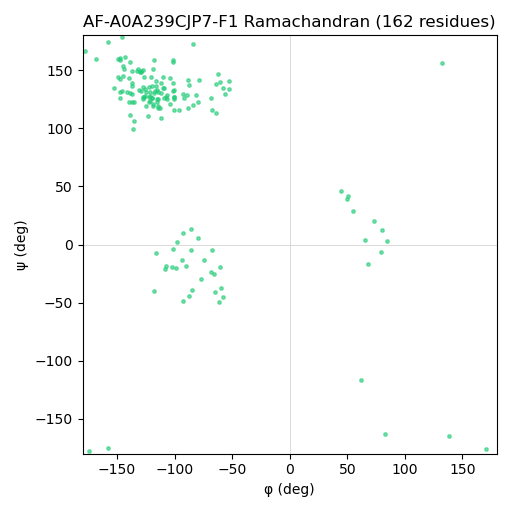 -8.038 -3.041 -0.959 1.00 97.62 96 VAL A C 1
ATOM 725 O O . VAL A 1 96 ? -8.204 -2.702 -2.129 1.00 97.62 96 VAL A O 1
ATOM 728 N N . ILE A 1 97 ? -6.837 -3.196 -0.417 1.00 97.81 97 ILE A N 1
ATOM 729 C CA . ILE A 1 97 ? -5.580 -3.037 -1.131 1.00 97.81 97 ILE A CA 1
ATOM 730 C C . ILE A 1 97 ? -5.081 -4.433 -1.479 1.00 97.81 97 ILE A C 1
ATOM 732 O O . ILE A 1 97 ? -4.944 -5.287 -0.599 1.00 97.81 97 ILE A O 1
ATOM 736 N N . LYS A 1 98 ? -4.776 -4.664 -2.756 1.00 98.38 98 LYS A N 1
ATOM 737 C CA . LYS A 1 98 ? -4.226 -5.933 -3.233 1.00 98.38 98 LYS A CA 1
ATOM 738 C C . LYS A 1 98 ? -3.092 -5.697 -4.215 1.00 98.38 98 LYS A C 1
ATOM 740 O O . LYS A 1 98 ? -3.242 -4.974 -5.195 1.00 98.38 98 LYS A O 1
ATOM 745 N N . THR A 1 99 ? -1.964 -6.353 -3.986 1.00 98.69 99 THR A N 1
ATOM 746 C CA . THR A 1 99 ? -0.884 -6.412 -4.972 1.00 98.69 99 THR A CA 1
ATOM 747 C C . THR A 1 99 ? -1.185 -7.538 -5.954 1.00 98.69 99 THR A C 1
ATOM 749 O O . THR A 1 99 ? -1.316 -8.694 -5.558 1.00 98.69 99 THR A O 1
ATOM 752 N N . VAL A 1 100 ? -1.317 -7.198 -7.234 1.00 98.31 100 VAL A N 1
ATOM 753 C CA . VAL A 1 100 ? -1.555 -8.161 -8.321 1.00 98.31 100 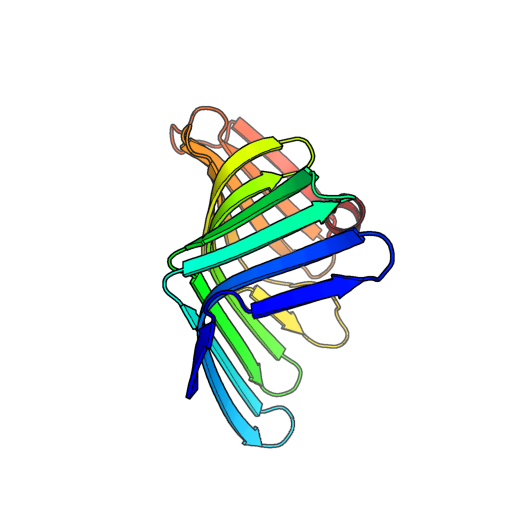VAL A CA 1
ATOM 754 C C . VAL A 1 100 ? -0.226 -8.691 -8.852 1.00 98.31 100 VAL A C 1
ATOM 756 O O . VAL A 1 100 ? -0.064 -9.896 -9.018 1.00 98.31 100 VAL A O 1
ATOM 759 N N . THR A 1 101 ? 0.737 -7.789 -9.049 1.00 98.62 101 THR A N 1
ATOM 760 C CA . THR A 1 101 ? 2.114 -8.108 -9.438 1.00 98.62 101 THR A CA 1
ATOM 761 C C . THR A 1 101 ? 3.051 -7.420 -8.450 1.00 98.62 101 THR A C 1
ATOM 763 O O . THR A 1 101 ? 2.902 -6.209 -8.265 1.00 98.62 101 THR A O 1
ATOM 766 N N . PRO A 1 102 ? 4.002 -8.133 -7.816 1.00 98.62 102 PRO A N 1
ATOM 767 C CA . PRO A 1 102 ? 4.937 -7.526 -6.875 1.00 98.62 102 PRO A CA 1
ATOM 768 C C . PRO A 1 102 ? 5.666 -6.323 -7.469 1.00 98.62 102 PRO A C 1
ATOM 770 O O . PRO A 1 102 ? 6.060 -6.344 -8.635 1.00 98.62 102 PRO A O 1
ATOM 773 N N . PHE A 1 103 ? 5.865 -5.289 -6.657 1.00 98.69 103 PHE A N 1
ATOM 774 C CA . PHE A 1 103 ? 6.655 -4.135 -7.060 1.00 98.69 103 PHE A CA 1
ATOM 775 C C . PHE A 1 103 ? 8.137 -4.443 -6.962 1.00 98.69 103 PHE A C 1
ATOM 777 O O . PHE A 1 103 ? 8.556 -5.082 -5.997 1.00 98.69 103 PHE A O 1
ATOM 784 N N . GLN A 1 104 ? 8.926 -3.953 -7.918 1.00 98.62 104 GLN A N 1
ATOM 785 C CA . GLN A 1 104 ? 10.382 -4.070 -7.891 1.00 98.62 104 GLN A CA 1
ATOM 786 C C . GLN A 1 104 ? 11.060 -2.710 -8.000 1.00 98.62 104 GLN A C 1
ATOM 788 O O . GLN A 1 104 ? 10.764 -1.932 -8.903 1.00 98.62 104 GLN A O 1
ATOM 793 N N . VAL A 1 105 ? 12.010 -2.454 -7.104 1.00 98.19 105 VAL A N 1
ATOM 794 C CA . VAL A 1 105 ? 12.879 -1.270 -7.096 1.00 98.19 105 VAL A CA 1
ATOM 795 C C . VAL A 1 105 ? 14.319 -1.739 -7.250 1.00 98.19 105 VAL A C 1
ATOM 797 O O . VAL A 1 105 ? 14.756 -2.624 -6.517 1.00 98.19 105 VAL A O 1
ATOM 800 N N . THR A 1 106 ? 15.068 -1.137 -8.174 1.00 97.81 106 THR A N 1
ATOM 801 C CA . THR A 1 106 ? 16.505 -1.405 -8.339 1.00 97.81 106 THR A CA 1
ATOM 802 C C . THR A 1 106 ? 17.309 -0.166 -7.967 1.00 97.81 106 THR A C 1
ATOM 804 O O . THR A 1 106 ? 17.183 0.871 -8.613 1.00 97.81 106 THR A O 1
ATOM 807 N N . VAL A 1 107 ? 18.154 -0.264 -6.939 1.00 93.75 107 VAL A N 1
ATOM 808 C CA . VAL A 1 107 ? 19.038 0.833 -6.500 1.00 93.75 107 VAL A CA 1
ATOM 809 C C . VAL A 1 107 ? 19.950 1.262 -7.665 1.00 93.75 107 VAL A C 1
ATOM 811 O O . VAL A 1 107 ? 20.525 0.384 -8.315 1.00 93.75 107 VAL A O 1
ATOM 814 N N . PRO A 1 108 ? 20.124 2.575 -7.937 1.00 94.31 108 PRO A N 1
ATOM 815 C CA . PRO A 1 108 ? 19.799 3.726 -7.081 1.00 94.31 108 PRO A CA 1
ATOM 816 C C . PRO A 1 108 ? 18.407 4.345 -7.282 1.00 94.31 108 PRO A C 1
ATOM 818 O O . PRO A 1 108 ? 18.151 5.415 -6.733 1.00 94.31 108 PRO A O 1
ATOM 821 N N . ALA A 1 109 ? 17.508 3.721 -8.049 1.00 95.44 109 ALA A N 1
ATOM 822 C CA . ALA A 1 109 ? 16.150 4.237 -8.190 1.00 95.44 109 ALA A CA 1
ATOM 823 C C . ALA A 1 109 ? 15.410 4.241 -6.841 1.00 95.44 109 ALA A C 1
ATOM 825 O O . ALA A 1 109 ? 15.621 3.364 -6.002 1.00 95.44 109 ALA A O 1
ATOM 826 N N . LEU A 1 110 ? 14.529 5.228 -6.652 1.00 93.38 110 LEU A N 1
ATOM 827 C CA . LEU A 1 110 ? 13.725 5.382 -5.432 1.00 93.38 110 LEU A CA 1
ATOM 828 C C . LEU A 1 110 ? 12.300 4.834 -5.576 1.00 93.38 110 LEU A C 1
ATOM 830 O O . LEU A 1 110 ? 11.660 4.550 -4.568 1.00 93.38 110 LEU A O 1
ATOM 834 N N . ASN A 1 111 ? 11.815 4.672 -6.810 1.00 97.00 111 ASN A N 1
ATOM 835 C CA . ASN A 1 111 ? 10.462 4.198 -7.087 1.00 97.00 111 ASN A CA 1
ATOM 836 C C . ASN A 1 111 ? 10.477 2.876 -7.865 1.00 97.00 111 ASN A C 1
ATOM 838 O O . ASN A 1 111 ? 11.477 2.562 -8.525 1.00 97.00 111 ASN A O 1
ATOM 842 N N . PRO A 1 112 ? 9.380 2.102 -7.814 1.00 97.88 112 PRO A N 1
ATOM 843 C CA . PRO A 1 112 ? 9.289 0.848 -8.542 1.00 97.88 112 PRO A CA 1
ATOM 844 C C . PRO A 1 112 ? 9.336 1.036 -10.054 1.00 97.88 112 PRO A C 1
ATOM 846 O O . PRO A 1 112 ? 8.659 1.910 -10.584 1.00 97.88 112 PRO A O 1
ATOM 849 N N . SER A 1 113 ? 10.076 0.172 -10.747 1.00 97.88 113 SER A N 1
ATOM 850 C CA . SER A 1 113 ? 10.060 0.094 -12.212 1.00 97.88 113 SER A CA 1
ATOM 851 C C . SER A 1 113 ? 9.017 -0.881 -12.751 1.00 97.88 113 SER A C 1
ATOM 853 O O . SER A 1 113 ? 8.657 -0.812 -13.917 1.00 97.88 113 SER A O 1
ATOM 855 N N . THR A 1 114 ? 8.536 -1.797 -11.912 1.00 98.38 114 THR A N 1
ATOM 856 C CA . THR A 1 114 ? 7.474 -2.752 -12.239 1.00 98.38 114 THR A CA 1
ATOM 857 C C . THR A 1 114 ? 6.590 -2.970 -11.018 1.00 98.38 114 THR A C 1
ATOM 859 O O . THR A 1 114 ? 6.990 -2.651 -9.895 1.00 98.38 114 THR A O 1
ATOM 862 N N . GLY A 1 115 ? 5.383 -3.490 -11.244 1.00 98.56 115 GLY A N 1
ATOM 863 C CA . GLY A 1 115 ? 4.421 -3.833 -10.200 1.00 98.56 115 GLY A CA 1
ATOM 864 C C . GLY A 1 115 ? 3.020 -3.319 -10.494 1.00 98.56 115 GLY A C 1
ATOM 865 O O . GLY A 1 115 ? 2.826 -2.372 -11.258 1.00 98.56 115 GLY A O 1
ATOM 866 N N . VAL A 1 116 ? 2.032 -3.980 -9.898 1.00 98.69 116 VAL A N 1
ATOM 867 C CA . VAL A 1 116 ? 0.615 -3.668 -10.078 1.00 98.69 116 VAL A CA 1
ATOM 868 C C . VAL A 1 116 ? -0.110 -3.819 -8.750 1.00 98.69 116 VAL A C 1
ATOM 870 O O . VAL A 1 116 ? -0.014 -4.862 -8.101 1.00 98.69 116 VAL A O 1
ATOM 873 N N . MET A 1 117 ? -0.898 -2.813 -8.385 1.00 98.44 117 MET A N 1
ATOM 874 C CA . MET A 1 117 ? -1.776 -2.818 -7.216 1.00 98.44 117 MET A CA 1
ATOM 875 C C . MET A 1 117 ? -3.181 -2.388 -7.606 1.00 98.44 117 MET A C 1
ATOM 877 O O . MET A 1 117 ? -3.354 -1.551 -8.484 1.00 98.44 117 MET A O 1
ATOM 881 N N . THR A 1 118 ? -4.176 -2.927 -6.917 1.00 98.12 118 THR A N 1
ATOM 882 C CA . THR A 1 118 ? -5.552 -2.441 -6.955 1.00 98.12 118 THR A CA 1
ATOM 883 C C . THR A 1 118 ? -5.959 -1.939 -5.580 1.00 98.12 118 THR A C 1
ATOM 885 O O . THR A 1 118 ? -5.631 -2.561 -4.565 1.00 98.12 118 THR A O 1
ATOM 888 N N . VAL A 1 119 ? -6.696 -0.836 -5.558 1.00 96.38 119 VAL A N 1
ATOM 889 C CA . VAL A 1 119 ? -7.405 -0.331 -4.384 1.00 96.38 119 VAL A CA 1
ATOM 890 C C . VAL A 1 119 ? -8.883 -0.309 -4.734 1.00 96.38 119 VAL A C 1
ATOM 892 O O . VAL A 1 119 ? -9.256 0.350 -5.698 1.00 96.38 119 VAL A O 1
ATOM 895 N N . THR A 1 120 ? -9.705 -1.026 -3.976 1.00 96.69 120 THR A N 1
ATOM 896 C CA . THR A 1 120 ? -11.156 -1.118 -4.200 1.00 96.69 120 THR A CA 1
ATOM 897 C C . THR A 1 120 ? -11.894 -0.596 -2.977 1.00 96.69 120 THR A C 1
ATOM 899 O O . THR A 1 120 ? -11.628 -1.050 -1.864 1.00 96.69 120 THR A O 1
ATOM 902 N N . ALA A 1 121 ? -12.799 0.358 -3.161 1.00 95.12 121 ALA A N 1
ATOM 903 C CA . ALA A 1 121 ? -13.669 0.866 -2.109 1.00 95.12 121 ALA A CA 1
ATOM 904 C C . ALA A 1 121 ? -14.923 -0.015 -1.938 1.00 95.12 121 ALA A C 1
ATOM 906 O O . ALA A 1 121 ? -15.176 -0.940 -2.710 1.00 95.12 121 ALA A O 1
ATOM 907 N N . THR A 1 122 ? -15.724 0.257 -0.907 1.00 93.12 122 THR A N 1
ATOM 908 C CA . THR A 1 122 ? -16.928 -0.532 -0.574 1.00 93.12 122 THR A CA 1
ATOM 909 C C . THR A 1 122 ? -18.042 -0.472 -1.612 1.00 93.12 122 THR A C 1
ATOM 911 O O . THR A 1 122 ? -18.862 -1.381 -1.665 1.00 93.12 122 THR A O 1
ATOM 914 N N . ASP A 1 123 ? -18.099 0.595 -2.404 1.00 92.38 123 ASP A N 1
ATOM 915 C CA . ASP A 1 123 ? -19.052 0.772 -3.504 1.00 92.38 123 ASP A CA 1
ATOM 916 C C . ASP A 1 123 ? -18.561 0.139 -4.819 1.00 92.38 123 ASP A C 1
ATOM 918 O O . ASP A 1 123 ? -19.138 0.382 -5.874 1.00 92.38 123 ASP A O 1
ATOM 922 N N . ASN A 1 124 ? -17.515 -0.692 -4.744 1.00 93.38 124 ASN A N 1
ATOM 923 C CA . ASN A 1 124 ? -16.812 -1.340 -5.852 1.00 93.38 124 ASN A CA 1
ATOM 924 C C . ASN A 1 124 ? -16.073 -0.398 -6.803 1.00 93.38 124 ASN A C 1
ATOM 926 O O . ASN A 1 124 ? -15.438 -0.887 -7.738 1.00 93.38 124 ASN A O 1
ATOM 930 N N . THR A 1 125 ? -16.044 0.911 -6.538 1.00 95.12 125 THR A N 1
ATOM 931 C CA . THR A 1 125 ? -15.115 1.786 -7.254 1.00 95.12 125 THR A CA 1
ATOM 932 C C . THR A 1 125 ? -13.685 1.340 -6.991 1.00 95.12 125 THR A C 1
ATOM 934 O O . THR A 1 125 ? -13.329 0.912 -5.885 1.00 95.12 125 THR A O 1
ATOM 937 N N . SER A 1 126 ? -12.846 1.377 -8.018 1.00 96.44 126 SER A N 1
ATOM 938 C CA . SER A 1 126 ? -11.486 0.883 -7.906 1.00 96.44 126 SER A CA 1
ATOM 939 C C . SER A 1 126 ? -10.487 1.681 -8.724 1.00 96.44 126 SER A C 1
ATOM 941 O O . SER A 1 126 ? -10.801 2.317 -9.727 1.00 96.44 126 SER A O 1
ATOM 943 N N . VAL A 1 127 ? -9.241 1.652 -8.263 1.00 96.81 127 VAL A N 1
ATOM 944 C CA . VAL A 1 127 ? -8.096 2.181 -8.995 1.00 96.81 127 VAL A CA 1
ATOM 945 C C . VAL A 1 127 ? -7.057 1.085 -9.106 1.00 96.81 127 VAL A C 1
ATOM 947 O O . VAL A 1 127 ? -6.636 0.507 -8.100 1.00 96.81 127 VAL A O 1
ATOM 950 N N . ARG A 1 128 ? -6.600 0.821 -10.327 1.00 98.19 128 ARG A N 1
ATOM 951 C CA . ARG A 1 128 ? -5.435 -0.011 -10.595 1.00 98.19 128 ARG A CA 1
ATOM 952 C C . ARG A 1 128 ? -4.230 0.870 -10.876 1.00 98.19 128 ARG A C 1
ATOM 954 O O . ARG A 1 128 ? -4.169 1.562 -11.886 1.00 98.19 128 ARG A O 1
ATOM 961 N N . LEU A 1 129 ? -3.240 0.788 -10.001 1.00 98.19 129 LEU A N 1
ATOM 962 C CA . LEU A 1 129 ? -1.931 1.388 -10.192 1.00 98.19 129 LEU A CA 1
ATOM 963 C C . LEU A 1 129 ? -1.015 0.390 -10.902 1.00 98.19 129 LEU A C 1
ATOM 965 O O . LEU A 1 129 ? -0.857 -0.741 -10.442 1.00 98.19 129 LEU A O 1
ATOM 969 N N . THR A 1 130 ? -0.378 0.819 -11.988 1.00 98.69 130 THR A N 1
ATOM 970 C CA . THR A 1 130 ? 0.638 0.051 -12.718 1.00 98.69 130 THR A CA 1
ATOM 971 C C . THR A 1 130 ? 1.917 0.872 -12.825 1.00 98.69 130 THR A C 1
ATOM 973 O O . THR A 1 130 ? 1.917 1.951 -13.419 1.00 98.69 130 THR A O 1
ATOM 976 N N . ALA A 1 131 ? 3.010 0.364 -12.260 1.00 98.44 131 ALA A N 1
ATOM 977 C CA . ALA A 1 131 ? 4.333 0.942 -12.458 1.00 98.44 131 ALA A CA 1
ATOM 978 C C . ALA A 1 131 ? 4.762 0.728 -13.916 1.00 98.44 131 ALA A C 1
ATOM 980 O O . ALA A 1 131 ? 4.743 -0.407 -14.397 1.00 98.44 131 ALA A O 1
ATOM 981 N N . ILE A 1 132 ? 5.127 1.809 -14.607 1.00 98.31 132 ILE A N 1
ATOM 982 C CA . ILE A 1 132 ? 5.659 1.742 -15.975 1.00 98.31 132 ILE A CA 1
ATOM 983 C C . ILE A 1 132 ? 7.187 1.677 -15.914 1.00 98.31 132 ILE A C 1
ATOM 985 O O . ILE A 1 132 ? 7.802 0.828 -16.554 1.00 98.31 132 ILE A O 1
ATOM 989 N N . ASP A 1 133 ? 7.781 2.580 -15.134 1.00 97.88 133 ASP A N 1
ATOM 990 C CA . ASP A 1 133 ? 9.213 2.668 -14.870 1.00 97.88 133 ASP A CA 1
ATOM 991 C C . ASP A 1 133 ? 9.458 3.431 -13.547 1.00 97.88 133 ASP A C 1
ATOM 993 O O . ASP A 1 133 ? 8.523 3.773 -12.819 1.00 97.88 133 ASP A O 1
ATOM 997 N N . ALA A 1 134 ? 10.725 3.697 -13.209 1.00 97.19 134 ALA A N 1
ATOM 998 C CA . ALA A 1 134 ? 11.111 4.366 -11.961 1.00 97.19 134 ALA A CA 1
ATOM 999 C C . ALA A 1 134 ? 10.678 5.850 -11.857 1.00 97.19 134 ALA A C 1
ATOM 1001 O O . ALA A 1 134 ? 10.886 6.493 -10.822 1.00 97.19 134 ALA A O 1
ATOM 1002 N N . THR A 1 135 ? 10.088 6.413 -12.909 1.00 97.56 135 THR A N 1
ATOM 1003 C CA . THR A 1 135 ? 9.587 7.790 -12.997 1.00 97.56 135 THR A CA 1
ATOM 1004 C C . THR A 1 135 ? 8.076 7.826 -13.227 1.00 97.56 135 THR A C 1
ATOM 1006 O O . THR A 1 135 ? 7.390 8.634 -12.599 1.00 97.56 135 THR A O 1
ATOM 1009 N N . SER A 1 136 ? 7.561 6.933 -14.066 1.00 98.00 136 SER A N 1
ATOM 1010 C CA . SER A 1 136 ? 6.209 6.974 -14.616 1.00 98.00 136 SER A CA 1
ATOM 1011 C C . SER A 1 136 ? 5.315 5.872 -14.056 1.00 98.00 136 SER A C 1
ATOM 1013 O O . SER A 1 136 ? 5.722 4.726 -13.849 1.00 98.00 136 SER A O 1
ATOM 1015 N N . VAL A 1 137 ? 4.045 6.213 -13.871 1.00 98.19 137 VAL A N 1
ATOM 1016 C CA . VAL A 1 137 ? 3.024 5.328 -13.318 1.00 98.19 137 VAL A CA 1
ATOM 1017 C C . VAL A 1 137 ? 1.680 5.603 -13.984 1.00 98.19 137 VAL A C 1
ATOM 1019 O O . VAL A 1 137 ? 1.348 6.737 -14.333 1.00 98.19 137 VAL A O 1
ATOM 1022 N N . LYS A 1 138 ? 0.903 4.542 -14.170 1.00 98.31 138 LYS A N 1
ATOM 1023 C CA . LYS A 1 138 ? -0.441 4.584 -14.741 1.00 98.31 138 LYS A CA 1
ATOM 1024 C C . LYS A 1 138 ? -1.470 4.286 -13.663 1.00 98.31 138 LYS A C 1
ATOM 1026 O O . LYS A 1 138 ? -1.298 3.327 -12.910 1.00 98.31 138 LYS A O 1
ATOM 1031 N N . LEU A 1 139 ? -2.537 5.072 -13.622 1.00 98.06 139 LEU A N 1
ATOM 1032 C CA . LEU A 1 139 ? -3.724 4.819 -12.815 1.00 98.06 139 LEU A CA 1
ATOM 1033 C C . LEU A 1 139 ? -4.896 4.560 -13.755 1.00 98.06 139 LEU A C 1
ATOM 1035 O O . LEU A 1 139 ? -5.248 5.424 -14.551 1.00 98.06 139 LEU A O 1
ATOM 1039 N N . ASP A 1 140 ? -5.489 3.382 -13.660 1.00 98.44 140 ASP A N 1
ATOM 1040 C CA . ASP A 1 140 ? -6.729 3.046 -14.346 1.00 98.44 140 ASP A CA 1
ATOM 1041 C C . ASP A 1 140 ? -7.874 3.070 -13.328 1.00 98.44 140 ASP A C 1
ATOM 1043 O O . ASP A 1 140 ? -7.811 2.365 -12.319 1.00 98.44 140 ASP A O 1
ATOM 1047 N N . VAL A 1 141 ? -8.877 3.914 -13.555 1.00 97.56 141 VAL A N 1
ATOM 1048 C CA . VAL A 1 141 ? -9.985 4.179 -12.628 1.00 97.56 141 VAL A CA 1
ATOM 1049 C C . VAL A 1 141 ? -11.256 3.531 -13.160 1.00 97.56 141 VAL A C 1
ATOM 1051 O O . VAL A 1 141 ? -11.658 3.800 -14.287 1.00 97.56 141 VAL A O 1
ATOM 1054 N N . ASP A 1 142 ? -11.895 2.727 -12.323 1.00 97.69 142 ASP A N 1
ATOM 1055 C CA . ASP A 1 142 ? -13.232 2.168 -12.511 1.00 97.69 142 ASP A CA 1
ATOM 1056 C C . ASP A 1 142 ? -14.152 2.813 -11.460 1.00 97.69 142 ASP A C 1
ATOM 1058 O O . ASP A 1 142 ? -13.999 2.606 -10.253 1.00 97.69 142 ASP A O 1
ATOM 1062 N N . ARG A 1 143 ? -15.055 3.681 -11.909 1.00 95.56 143 ARG A N 1
ATOM 1063 C CA . ARG A 1 143 ? -15.952 4.483 -11.069 1.00 95.56 143 ARG A CA 1
ATOM 1064 C C . ARG A 1 143 ? -17.305 3.828 -10.849 1.00 95.56 143 ARG A C 1
ATOM 1066 O O . ARG A 1 143 ? -18.065 4.336 -10.027 1.00 95.56 143 ARG A O 1
ATOM 1073 N N . ASN A 1 144 ? -17.650 2.791 -11.602 1.00 94.94 144 ASN A N 1
ATOM 1074 C CA . ASN A 1 144 ? -18.970 2.166 -11.532 1.00 94.94 144 ASN A CA 1
ATOM 1075 C C . ASN A 1 144 ? -18.909 0.703 -11.048 1.00 94.94 144 ASN A C 1
ATOM 1077 O O . ASN A 1 144 ? -19.953 0.116 -10.763 1.00 94.94 144 ASN A O 1
ATOM 1081 N N . GLY A 1 145 ? -17.704 0.147 -10.898 1.00 93.62 145 GLY A N 1
ATOM 1082 C CA . GLY A 1 145 ? -17.450 -1.204 -10.418 1.00 93.62 145 GLY A CA 1
ATOM 1083 C C . GLY A 1 145 ? -17.802 -2.297 -11.427 1.00 93.62 145 GLY A C 1
ATOM 1084 O O . GLY A 1 145 ? -18.038 -3.434 -11.011 1.00 93.62 145 GLY A O 1
ATOM 1085 N N . ASP A 1 146 ? -17.893 -1.983 -12.723 1.00 94.81 146 ASP A N 1
ATOM 1086 C CA . ASP A 1 146 ? -18.236 -2.951 -13.774 1.00 94.81 146 ASP A CA 1
ATOM 1087 C C . ASP A 1 146 ? -17.020 -3.730 -14.312 1.00 94.81 146 ASP A C 1
ATOM 1089 O O . ASP A 1 146 ? -17.174 -4.678 -15.092 1.00 94.81 146 ASP A O 1
ATOM 1093 N N . GLY A 1 147 ? -15.812 -3.386 -13.849 1.00 91.38 147 GLY A N 1
ATOM 1094 C CA . GLY A 1 147 ? -14.557 -4.007 -14.260 1.00 91.38 147 GLY A CA 1
ATOM 1095 C C . GLY A 1 147 ? -13.956 -3.430 -15.545 1.00 91.38 147 GLY A C 1
ATOM 1096 O O . GLY A 1 147 ? -12.909 -3.915 -15.989 1.00 91.38 147 GLY A O 1
ATOM 1097 N N . VAL A 1 148 ? -14.573 -2.406 -16.136 1.00 95.69 148 VAL A N 1
ATOM 1098 C CA . VAL A 1 148 ? -14.052 -1.612 -17.249 1.00 95.69 148 VAL A CA 1
ATOM 1099 C C . VAL A 1 148 ? -13.512 -0.290 -16.704 1.00 95.69 148 VAL A C 1
ATOM 1101 O O . VAL A 1 148 ? -14.077 0.334 -15.816 1.00 95.69 148 VAL A O 1
ATOM 1104 N N . TYR A 1 149 ? -12.368 0.150 -17.227 1.00 97.19 149 TYR A N 1
ATOM 1105 C CA . TYR A 1 149 ? -11.792 1.426 -16.813 1.00 97.19 149 TYR A CA 1
ATOM 1106 C C . TYR A 1 149 ? -12.493 2.588 -17.515 1.00 97.19 149 TYR A C 1
ATOM 1108 O O . TYR A 1 149 ? -12.470 2.681 -18.743 1.00 97.19 149 TYR A O 1
ATOM 1116 N N . ASP A 1 150 ? -13.047 3.500 -16.722 1.00 97.50 150 ASP A N 1
ATOM 1117 C CA . ASP A 1 150 ? -13.659 4.744 -17.187 1.00 97.50 150 ASP A CA 1
ATOM 1118 C C . ASP A 1 150 ? -12.613 5.801 -17.550 1.00 97.50 150 ASP A C 1
ATOM 1120 O O . ASP A 1 150 ? -12.852 6.680 -18.378 1.00 97.50 150 ASP A O 1
ATOM 1124 N N . GLU A 1 151 ? -11.454 5.762 -16.893 1.00 97.50 151 GLU A N 1
ATOM 1125 C CA . GLU A 1 151 ? -10.383 6.730 -17.104 1.00 97.50 151 GLU A CA 1
ATOM 1126 C C . GLU A 1 151 ? -9.010 6.099 -16.912 1.00 97.50 151 GLU A C 1
ATOM 1128 O O . GLU A 1 151 ? -8.775 5.314 -15.995 1.00 97.50 151 GLU A O 1
ATOM 1133 N N . THR A 1 152 ? -8.073 6.529 -17.751 1.00 98.06 152 THR A N 1
ATOM 1134 C CA . THR A 1 152 ? -6.650 6.256 -17.597 1.00 98.06 152 THR A CA 1
ATOM 1135 C C . THR A 1 152 ? -5.913 7.567 -17.355 1.00 98.06 152 THR A C 1
ATOM 1137 O O . THR A 1 152 ? -5.966 8.482 -18.175 1.00 98.06 152 THR A O 1
ATOM 1140 N N . ILE A 1 153 ? -5.153 7.623 -16.266 1.00 97.69 153 ILE A N 1
ATOM 1141 C CA . ILE A 1 153 ? -4.300 8.750 -15.899 1.00 97.69 153 ILE A CA 1
ATOM 1142 C C . ILE A 1 153 ? -2.847 8.286 -15.950 1.00 97.69 153 ILE A C 1
ATOM 1144 O O . ILE A 1 153 ? -2.427 7.425 -15.177 1.00 97.69 153 ILE A O 1
ATOM 1148 N N . ASN A 1 154 ? -2.058 8.886 -16.838 1.00 98.00 154 ASN A N 1
ATOM 1149 C CA . ASN A 1 154 ? -0.604 8.744 -16.818 1.00 98.00 154 ASN A CA 1
ATOM 1150 C C . ASN A 1 154 ? -0.021 9.881 -15.977 1.00 98.00 154 ASN A C 1
ATOM 1152 O O . ASN A 1 154 ? -0.323 11.049 -16.218 1.00 98.00 154 ASN A O 1
ATOM 1156 N N . THR A 1 155 ? 0.793 9.545 -14.984 1.00 97.38 155 THR A N 1
ATOM 1157 C CA . THR A 1 155 ? 1.372 10.505 -14.039 1.00 97.38 155 THR A CA 1
ATOM 1158 C C . THR A 1 155 ? 2.775 10.059 -13.631 1.00 97.38 155 THR A C 1
ATOM 1160 O O . THR A 1 155 ? 3.265 9.017 -14.073 1.00 97.38 155 THR A O 1
ATOM 1163 N N . THR A 1 156 ? 3.447 10.841 -12.789 1.00 97.50 156 THR A N 1
ATOM 1164 C CA . THR A 1 156 ? 4.739 10.454 -12.212 1.00 97.50 156 THR A CA 1
ATOM 1165 C C . THR A 1 156 ? 4.605 9.954 -10.777 1.00 97.50 156 THR A C 1
ATOM 1167 O O . THR A 1 156 ? 3.653 10.289 -10.065 1.00 97.50 156 THR A O 1
ATOM 1170 N N . TRP A 1 157 ? 5.595 9.187 -10.317 1.00 96.25 157 TRP A N 1
ATOM 1171 C CA . TRP A 1 157 ? 5.726 8.837 -8.899 1.00 96.25 157 TRP A CA 1
ATOM 1172 C C . TRP A 1 157 ? 5.868 10.072 -8.007 1.00 96.25 157 TRP A C 1
ATOM 1174 O O . TRP A 1 157 ? 5.296 10.111 -6.920 1.00 96.25 157 TRP A O 1
ATOM 1184 N N . THR A 1 158 ? 6.588 11.095 -8.476 1.00 96.12 158 THR A N 1
ATOM 1185 C CA . THR A 1 158 ? 6.734 12.374 -7.769 1.00 96.12 158 THR A CA 1
ATOM 1186 C C . THR A 1 158 ? 5.373 13.018 -7.515 1.00 96.12 158 THR A C 1
ATOM 1188 O O . THR A 1 158 ? 5.091 13.431 -6.391 1.00 96.12 158 THR A O 1
ATOM 1191 N N . ASP A 1 159 ? 4.500 13.040 -8.524 1.00 94.75 159 ASP A N 1
ATOM 1192 C CA . ASP A 1 159 ? 3.158 13.604 -8.387 1.00 94.75 159 ASP A CA 1
ATOM 1193 C C . ASP A 1 159 ? 2.304 12.806 -7.397 1.00 94.75 159 ASP A C 1
ATOM 1195 O O . ASP A 1 159 ? 1.613 13.413 -6.579 1.00 94.75 159 ASP A O 1
ATOM 1199 N N . ILE A 1 160 ? 2.374 11.469 -7.415 1.00 90.56 160 ILE A N 1
ATOM 1200 C CA . ILE A 1 160 ? 1.675 10.627 -6.428 1.00 90.56 160 ILE A CA 1
ATOM 1201 C C . ILE A 1 160 ? 2.177 10.924 -5.010 1.00 90.56 160 ILE A C 1
ATOM 1203 O O . ILE A 1 160 ? 1.371 11.193 -4.120 1.00 90.56 160 ILE A O 1
ATOM 1207 N N . ASN A 1 161 ? 3.495 10.938 -4.806 1.00 87.94 161 ASN A N 1
ATOM 1208 C CA . ASN A 1 161 ? 4.107 11.131 -3.489 1.00 87.94 161 ASN A CA 1
ATOM 1209 C C . ASN A 1 161 ? 3.894 12.548 -2.932 1.00 87.94 161 ASN A C 1
ATOM 1211 O O . ASN A 1 161 ? 3.918 12.746 -1.725 1.00 87.94 161 ASN A O 1
ATOM 1215 N N . SER A 1 162 ? 3.662 13.544 -3.790 1.00 86.56 162 SER A N 1
ATOM 1216 C CA . SER A 1 162 ? 3.329 14.909 -3.355 1.00 86.56 162 SER A CA 1
ATOM 1217 C C . SER A 1 162 ? 1.896 15.060 -2.824 1.00 86.56 162 SER A C 1
ATOM 1219 O O . SER A 1 162 ? 1.554 16.091 -2.245 1.00 86.56 162 SER A O 1
ATOM 1221 N N . ARG A 1 163 ? 1.035 14.060 -3.060 1.00 74.25 163 ARG A N 1
ATOM 1222 C CA . ARG A 1 163 ? -0.401 14.100 -2.742 1.00 74.25 163 ARG A CA 1
ATOM 1223 C C . ARG A 1 163 ? -0.773 13.334 -1.470 1.00 74.25 163 ARG A C 1
ATOM 1225 O O . ARG A 1 163 ? -1.956 13.372 -1.118 1.00 74.25 163 ARG A O 1
ATOM 1232 N N . SER A 1 164 ? 0.187 12.653 -0.837 1.00 59.28 164 SER A N 1
ATOM 1233 C CA . SER A 1 164 ? 0.031 11.913 0.424 1.00 59.28 164 SER A CA 1
ATOM 1234 C C . SER A 1 164 ? 0.127 12.808 1.651 1.00 59.28 164 SER A C 1
ATOM 1236 O O . SER A 1 164 ? 1.063 13.637 1.673 1.00 59.28 164 SER A O 1
#

Nearest PDB structures (foldseek):
  2f1c-assembly1_X  TM=3.767E-01  e=3.835E+00  Escherichia coli K-12